Protein AF-A0A3D3IWI2-F1 (afdb_monomer)

Nearest PDB structures (foldseek):
  3kwp-assembly1_A-2  TM=9.160E-01  e=5.229E-05  Levilactobacillus brevis ATCC 367
  5hw4-assembly1_B  TM=9.779E-01  e=1.990E-04  Escherichia coli K-12
  5hw4-assembly2_C-2  TM=9.647E-01  e=3.632E-04  Escherichia coli K-12
  5hw4-assembly1_A  TM=9.352E-01  e=7.086E-04  Escherichia coli K-12

Structure (mmCIF, N/CA/C/O backbone):
data_AF-A0A3D3IWI2-F1
#
_entry.id   AF-A0A3D3IWI2-F1
#
loop_
_atom_site.group_PDB
_atom_site.id
_atom_site.type_symbol
_atom_site.label_atom_id
_atom_site.label_alt_id
_atom_site.label_comp_id
_atom_site.label_asym_id
_atom_site.label_entity_id
_atom_site.label_seq_id
_atom_site.pdbx_PDB_ins_code
_atom_site.Cartn_x
_atom_site.Cartn_y
_atom_site.Cartn_z
_atom_site.occupancy
_atom_site.B_iso_or_equiv
_atom_site.auth_seq_id
_atom_site.auth_comp_id
_atom_site.auth_asym_id
_atom_site.auth_atom_id
_atom_site.pdbx_PDB_model_num
ATOM 1 N N . MET A 1 1 ? -60.672 -19.101 50.849 1.00 48.00 1 MET A N 1
ATOM 2 C CA . MET A 1 1 ? -59.193 -19.132 50.759 1.00 48.00 1 MET A CA 1
ATOM 3 C C . MET A 1 1 ? -58.890 -18.838 49.291 1.00 48.00 1 MET A C 1
ATOM 5 O O . MET A 1 1 ? -59.263 -19.650 48.473 1.00 48.00 1 MET A O 1
ATOM 9 N N . SER A 1 2 ? -58.542 -17.642 48.829 1.00 49.25 2 SER A N 1
ATOM 10 C CA . SER A 1 2 ? -57.479 -16.730 49.249 1.00 49.25 2 SER A CA 1
ATOM 11 C C . SER A 1 2 ? -57.923 -15.261 49.238 1.00 49.25 2 SER A C 1
ATOM 13 O O . SER A 1 2 ? -58.994 -14.902 48.762 1.00 49.25 2 SER A O 1
ATOM 15 N N . LYS A 1 3 ? -57.099 -14.444 49.887 1.00 45.91 3 LYS A N 1
ATOM 16 C CA . LYS A 1 3 ? -57.335 -13.080 50.357 1.00 45.91 3 LYS A CA 1
ATOM 17 C C . LYS A 1 3 ? -57.443 -12.036 49.216 1.00 45.91 3 LYS A C 1
ATOM 19 O O . LYS A 1 3 ? -56.733 -12.122 48.226 1.00 45.91 3 LYS A O 1
ATOM 24 N N . LYS A 1 4 ? -58.321 -11.044 49.449 1.00 40.69 4 LYS A N 1
ATOM 25 C CA . LYS A 1 4 ? -58.330 -9.592 49.082 1.00 40.69 4 LYS A CA 1
ATOM 26 C C . LYS A 1 4 ? -56.932 -8.942 48.841 1.00 40.69 4 LYS A C 1
ATOM 28 O O . LYS A 1 4 ? -55.970 -9.550 49.300 1.00 40.69 4 LYS A O 1
ATOM 33 N N . PRO A 1 5 ? -56.787 -7.652 48.404 1.00 47.28 5 PRO A N 1
ATOM 34 C CA . PRO A 1 5 ? -57.780 -6.639 47.962 1.00 47.28 5 PRO A CA 1
ATOM 35 C C . PRO A 1 5 ? -57.360 -5.640 46.820 1.00 47.28 5 PRO A C 1
ATOM 37 O O . PRO A 1 5 ? -56.202 -5.481 46.475 1.00 47.28 5 PRO A O 1
ATOM 40 N N . ALA A 1 6 ? -58.371 -4.902 46.328 1.00 43.56 6 ALA A N 1
ATOM 41 C CA . ALA A 1 6 ? -58.510 -3.444 46.084 1.00 43.56 6 ALA A CA 1
ATOM 42 C C . ALA A 1 6 ? -57.475 -2.545 45.345 1.00 43.56 6 ALA A C 1
ATOM 44 O O . ALA A 1 6 ? -56.371 -2.303 45.812 1.00 43.56 6 ALA A O 1
ATOM 45 N N . LYS A 1 7 ? -58.047 -1.835 44.348 1.00 32.19 7 LYS A N 1
ATOM 46 C CA . LYS A 1 7 ? -58.025 -0.377 44.048 1.00 32.19 7 LYS A CA 1
ATOM 47 C C . LYS A 1 7 ? -56.685 0.375 44.028 1.00 32.19 7 LYS A C 1
ATOM 49 O O . LYS A 1 7 ? -56.079 0.557 45.077 1.00 32.19 7 LYS A O 1
ATOM 54 N N . LYS A 1 8 ? -56.453 1.093 42.916 1.00 37.03 8 LYS A N 1
ATOM 55 C CA . LYS A 1 8 ? -56.353 2.579 42.807 1.00 37.03 8 LYS A CA 1
ATOM 56 C C . LYS A 1 8 ? -55.805 2.941 41.414 1.00 37.03 8 LYS A C 1
ATOM 58 O O . LYS A 1 8 ? -54.763 2.450 41.021 1.00 37.03 8 LYS A O 1
ATOM 63 N N . SER A 1 9 ? -56.613 3.560 40.552 1.00 32.84 9 SER A N 1
ATOM 64 C CA . SER A 1 9 ? -56.731 5.018 40.349 1.00 32.84 9 SER A CA 1
ATOM 65 C C . SER A 1 9 ? -55.536 5.650 39.628 1.00 32.84 9 SER A C 1
ATOM 67 O O . SER A 1 9 ? -54.439 5.637 40.180 1.00 32.84 9 SER A O 1
ATOM 69 N N . LYS A 1 10 ? -55.813 6.284 38.482 1.00 40.38 10 LYS A N 1
ATOM 70 C CA . LYS A 1 10 ? -55.310 7.584 37.975 1.00 40.38 10 LYS A CA 1
ATOM 71 C C . LYS A 1 10 ? -55.419 7.538 36.447 1.00 40.38 10 LYS A C 1
ATOM 73 O O . LYS A 1 10 ? -54.748 6.743 35.813 1.00 40.38 10 LYS A O 1
ATOM 78 N N . THR A 1 11 ? -56.465 8.099 35.850 1.00 31.17 11 THR A N 1
ATOM 79 C CA . THR A 1 11 ? -56.696 9.533 35.584 1.00 31.17 11 THR A CA 1
ATOM 80 C C . THR A 1 11 ? -55.594 10.164 34.733 1.00 31.17 11 THR A C 1
ATOM 82 O O . THR A 1 11 ? -54.416 10.096 35.065 1.00 31.17 11 THR A O 1
ATOM 85 N N . ALA A 1 12 ? -56.068 10.772 33.647 1.00 37.44 12 ALA A N 1
ATOM 86 C CA . ALA A 1 12 ? -55.397 11.530 32.605 1.00 37.44 12 ALA A CA 1
ATOM 87 C C . ALA A 1 12 ? -54.267 12.476 33.045 1.00 37.44 12 ALA A C 1
ATOM 89 O O . ALA A 1 12 ? -54.353 13.116 34.089 1.00 37.44 12 ALA A O 1
ATOM 90 N N . ALA A 1 13 ? -53.302 12.656 32.141 1.00 41.78 13 ALA A N 1
ATOM 91 C CA . ALA A 1 13 ? -52.580 13.907 31.895 1.00 41.78 13 ALA A CA 1
ATOM 92 C C . ALA A 1 13 ? -51.875 13.758 30.532 1.00 41.78 13 ALA A C 1
ATOM 94 O O . ALA A 1 13 ? -50.904 13.024 30.404 1.00 41.78 13 ALA A O 1
ATOM 95 N N . SER A 1 14 ? -52.465 14.225 29.429 1.00 38.91 14 SER A N 1
ATOM 96 C CA . SER A 1 14 ? -52.085 15.500 28.801 1.00 38.91 14 SER A CA 1
ATOM 97 C C . SER A 1 14 ? -50.930 16.220 29.492 1.00 38.91 14 SER A C 1
ATOM 99 O O . SER A 1 14 ? -51.120 16.783 30.566 1.00 38.91 14 SER A O 1
ATOM 101 N N . ALA A 1 15 ? -49.763 16.246 28.853 1.00 34.72 15 ALA A N 1
ATOM 102 C CA . ALA A 1 15 ? -48.850 17.375 28.937 1.00 34.72 15 ALA A CA 1
ATOM 103 C C . ALA A 1 15 ? -47.735 17.234 27.896 1.00 34.72 15 ALA A C 1
ATOM 105 O O . ALA A 1 15 ? -46.933 16.315 27.968 1.00 34.72 15 ALA A O 1
ATOM 106 N N . LYS A 1 16 ? -47.704 18.230 27.005 1.00 29.89 16 LYS A N 1
ATOM 107 C CA . LYS A 1 16 ? -46.526 19.034 26.662 1.00 29.89 16 LYS A CA 1
ATOM 108 C C . LYS A 1 16 ? -45.304 18.332 26.062 1.00 29.89 16 LYS A C 1
ATOM 110 O O . LYS A 1 16 ? -44.699 17.481 26.686 1.00 29.89 16 LYS A O 1
ATOM 115 N N . THR A 1 17 ? -44.900 18.892 24.915 1.00 29.70 17 THR A N 1
ATOM 116 C CA . THR A 1 17 ? -43.573 19.507 24.711 1.00 29.70 17 THR A CA 1
ATOM 117 C C . THR A 1 17 ? -42.405 18.543 24.955 1.00 29.70 17 THR A C 1
ATOM 119 O O . THR A 1 17 ? -42.180 18.032 26.039 1.00 29.70 17 THR A O 1
ATOM 122 N N . THR A 1 18 ? -41.494 18.334 24.023 1.00 34.03 18 THR A N 1
ATOM 123 C CA . THR A 1 18 ? -40.469 19.323 23.678 1.00 34.03 18 THR A CA 1
ATOM 124 C C . THR A 1 18 ? -39.574 18.608 22.669 1.00 34.03 18 THR A C 1
ATOM 126 O O . THR A 1 18 ? -39.229 17.447 22.884 1.00 34.03 18 THR A O 1
ATOM 129 N N . ALA A 1 19 ? -39.188 19.274 21.582 1.00 47.09 19 ALA A N 1
ATOM 130 C CA . ALA A 1 19 ? -38.011 18.857 20.830 1.00 47.09 19 ALA A CA 1
ATOM 131 C C . ALA A 1 19 ? -36.829 18.686 21.803 1.00 47.09 19 ALA A C 1
ATOM 133 O O . ALA A 1 19 ? -36.662 19.547 22.671 1.00 47.09 19 ALA A O 1
ATOM 134 N N . PRO A 1 20 ? -35.971 17.664 21.679 1.00 46.34 20 PRO A N 1
ATOM 135 C CA . PRO A 1 20 ? -34.676 17.748 22.321 1.00 46.34 20 PRO A CA 1
ATOM 136 C C . PRO A 1 20 ? -33.833 18.739 21.508 1.00 46.34 20 PRO A C 1
ATOM 138 O O . PRO A 1 20 ? -33.157 18.386 20.548 1.00 46.34 20 PRO A O 1
ATOM 141 N N . GLN A 1 21 ? -33.921 20.016 21.876 1.00 48.72 21 GLN A N 1
ATOM 142 C CA . GLN A 1 21 ? -32.727 20.852 21.900 1.00 48.72 21 GLN A CA 1
ATOM 143 C C . GLN A 1 21 ? -31.921 20.445 23.138 1.00 48.72 21 GLN A C 1
ATOM 145 O O . GLN A 1 21 ? -32.519 20.060 24.144 1.00 48.72 21 GLN A O 1
ATOM 150 N N . THR A 1 22 ? -30.598 20.623 23.074 1.00 35.69 22 THR A N 1
ATOM 151 C CA . THR A 1 22 ? -29.548 20.253 24.055 1.00 35.69 22 THR A CA 1
ATOM 152 C C . THR A 1 22 ? -28.854 18.949 23.633 1.00 35.69 22 THR A C 1
ATOM 154 O O . THR A 1 22 ? -29.491 17.911 23.563 1.00 35.69 22 THR A O 1
ATOM 157 N N . ALA A 1 23 ? -27.570 18.915 23.281 1.00 35.16 23 ALA A N 1
ATOM 158 C CA . ALA A 1 23 ? -26.472 19.745 23.750 1.00 35.16 23 ALA A CA 1
ATOM 159 C C . ALA A 1 23 ? -25.390 19.920 22.676 1.00 35.16 23 ALA A C 1
ATOM 161 O O . ALA A 1 23 ? -25.079 19.002 21.920 1.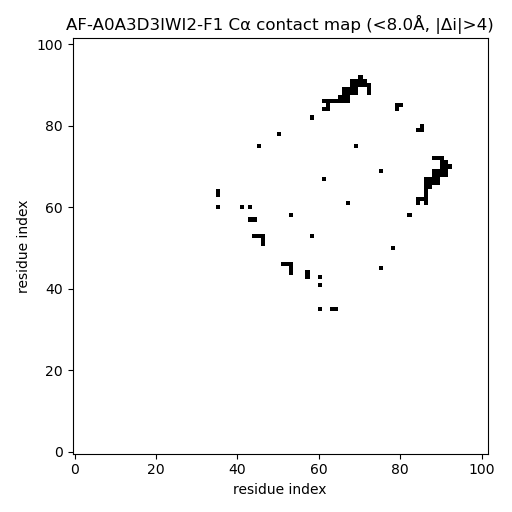00 35.16 23 ALA A O 1
ATOM 162 N N . LEU A 1 24 ? -24.754 21.091 22.706 1.00 52.38 24 LEU A N 1
ATOM 163 C CA . LEU A 1 24 ? -23.320 21.209 22.479 1.00 52.38 24 LEU A CA 1
ATOM 164 C C . LEU A 1 24 ? -22.598 20.034 23.153 1.00 52.38 24 LEU A C 1
ATOM 166 O O . LEU A 1 24 ? -22.586 19.957 24.374 1.00 52.38 24 LEU A O 1
ATOM 170 N N . GLN A 1 25 ? -21.969 19.160 22.377 1.00 39.47 25 GLN A N 1
ATOM 171 C CA . GLN A 1 25 ? -20.820 18.407 22.859 1.00 39.47 25 GLN A CA 1
ATOM 172 C C . GLN A 1 25 ? -19.908 18.141 21.662 1.00 39.47 25 GLN A C 1
ATOM 174 O O . GLN A 1 25 ? -19.928 17.084 21.042 1.00 39.47 25 GLN A O 1
ATOM 179 N N . ALA A 1 26 ? -19.097 19.139 21.330 1.00 57.62 26 ALA A N 1
ATOM 180 C CA . ALA A 1 26 ? -17.740 18.825 20.938 1.00 57.62 26 ALA A CA 1
ATOM 181 C C . ALA A 1 26 ? -16.969 18.577 22.241 1.00 57.62 26 ALA A C 1
ATOM 183 O O . ALA A 1 26 ? -16.638 19.541 22.929 1.00 57.62 26 ALA A O 1
ATOM 184 N N . PRO A 1 27 ? -16.638 17.334 22.611 1.00 49.22 27 PRO A N 1
ATOM 185 C CA . PRO A 1 27 ? -15.286 17.071 23.021 1.00 49.22 27 PRO A CA 1
ATOM 186 C C . PRO A 1 27 ? -14.544 16.808 21.711 1.00 49.22 27 PRO A C 1
ATOM 188 O O . PRO A 1 27 ? -14.521 15.684 21.212 1.00 49.22 27 PRO A O 1
ATOM 191 N N . ALA A 1 28 ? -13.979 17.847 21.093 1.00 58.31 28 ALA A N 1
ATOM 192 C CA . ALA A 1 28 ? -12.847 17.584 20.219 1.00 58.31 28 ALA A CA 1
ATOM 193 C C . ALA A 1 28 ? -11.722 17.136 21.160 1.00 58.31 28 ALA A C 1
ATOM 195 O O . ALA A 1 28 ? -10.873 17.934 21.554 1.00 58.31 28 ALA A O 1
ATOM 196 N N . GLU A 1 29 ? -11.805 15.875 21.602 1.00 61.31 29 GLU A N 1
ATOM 197 C CA . GLU A 1 29 ? -10.684 15.143 22.166 1.00 61.31 29 GLU A CA 1
ATOM 198 C C . GLU A 1 29 ? -9.497 15.458 21.261 1.00 61.31 29 GLU A C 1
ATOM 200 O O . GLU A 1 29 ? -9.676 15.472 20.035 1.00 61.31 29 GLU A O 1
ATOM 205 N N . PRO A 1 30 ? -8.321 15.796 21.810 1.00 55.75 30 PRO A N 1
ATOM 206 C CA . PRO A 1 30 ? -7.160 16.067 20.990 1.00 55.75 30 PRO A CA 1
ATOM 207 C C . PRO A 1 30 ? -6.869 14.784 20.219 1.00 55.75 30 PRO A C 1
ATOM 209 O O . PRO A 1 30 ? -6.265 13.859 20.757 1.00 55.75 30 PRO A O 1
ATOM 212 N N . LEU A 1 31 ? -7.377 14.727 18.980 1.00 57.94 31 LEU A N 1
ATOM 213 C CA . LEU A 1 31 ? -7.267 13.596 18.075 1.00 57.94 31 LEU A CA 1
ATOM 214 C C . LEU A 1 31 ? -5.800 13.221 18.103 1.00 57.94 31 LEU A C 1
ATOM 216 O O . LEU A 1 31 ? -4.947 14.047 17.753 1.00 57.94 31 LEU A O 1
ATOM 220 N N . ALA A 1 32 ? -5.497 12.030 18.613 1.00 60.69 32 ALA A N 1
ATOM 221 C CA . ALA A 1 32 ? -4.151 11.509 18.575 1.00 60.69 32 ALA A CA 1
ATOM 222 C C . ALA A 1 32 ? -3.744 11.585 17.103 1.00 60.69 32 ALA A C 1
ATOM 224 O O . ALA A 1 32 ? -4.261 10.837 16.282 1.00 60.69 32 ALA A O 1
ATOM 225 N N . ARG A 1 33 ? -2.884 12.550 16.740 1.00 66.12 33 ARG A N 1
ATOM 226 C CA . ARG A 1 33 ? -2.687 13.001 15.341 1.00 66.12 33 ARG A C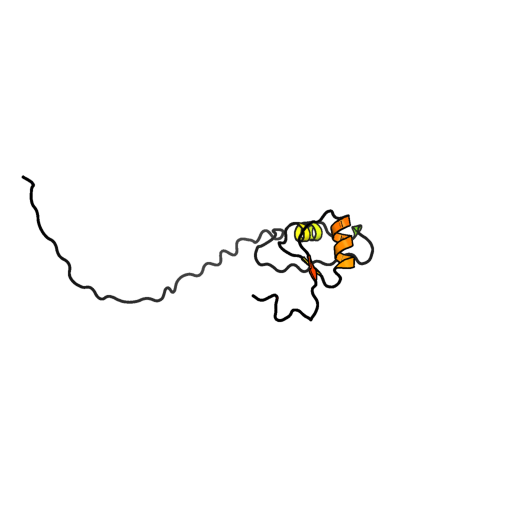A 1
ATOM 227 C C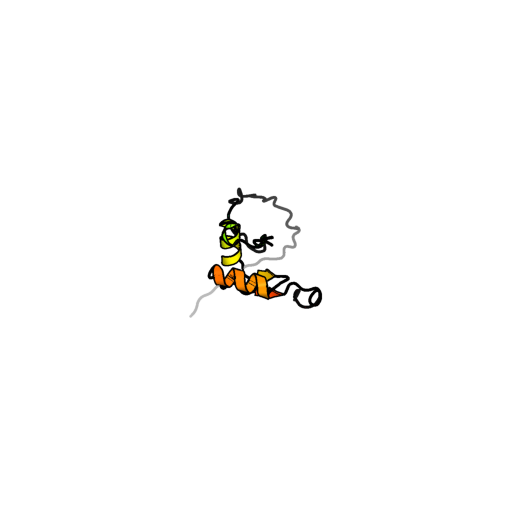 . ARG A 1 33 ? -2.210 11.883 14.392 1.00 66.12 33 ARG A C 1
ATOM 229 O O . ARG A 1 33 ? -2.126 12.068 13.175 1.00 66.12 33 ARG A O 1
ATOM 236 N N . ASN A 1 34 ? -1.901 10.721 14.962 1.00 70.00 34 ASN A N 1
ATOM 237 C CA . ASN A 1 34 ? -1.340 9.546 14.323 1.00 70.00 34 ASN A CA 1
ATOM 238 C C . ASN A 1 34 ? -2.237 8.297 14.413 1.00 70.00 34 ASN A C 1
ATOM 240 O O . ASN A 1 34 ? -1.800 7.240 13.971 1.00 70.00 34 ASN A O 1
ATOM 244 N N . ALA A 1 35 ? -3.451 8.383 14.968 1.00 84.75 35 ALA A N 1
ATOM 245 C CA . ALA A 1 35 ? -4.382 7.258 14.991 1.00 84.75 35 ALA A CA 1
ATOM 246 C C . ALA A 1 35 ? -5.065 7.053 13.624 1.00 84.75 35 ALA A C 1
ATOM 248 O O . ALA A 1 35 ? -5.268 7.998 12.854 1.00 84.75 35 ALA A O 1
ATOM 249 N N . ILE A 1 36 ? -5.399 5.794 13.324 1.00 89.88 36 ILE A N 1
ATOM 250 C CA . ILE A 1 36 ? -6.253 5.442 12.188 1.00 89.88 36 ILE A CA 1
ATOM 251 C C . ILE A 1 36 ? -7.707 5.538 12.654 1.00 89.88 36 ILE A C 1
ATOM 253 O O . ILE A 1 36 ? -8.155 4.756 13.490 1.00 89.88 36 ILE A O 1
ATOM 257 N N . GLU A 1 37 ? -8.420 6.521 12.124 1.00 90.62 37 GLU A N 1
ATOM 258 C CA . GLU A 1 37 ? -9.788 6.869 12.474 1.00 90.62 37 GLU A CA 1
ATOM 259 C C . GLU A 1 37 ? -10.786 6.093 11.613 1.00 90.62 37 GLU A C 1
ATOM 261 O O . GLU A 1 37 ? -10.562 5.812 10.429 1.00 90.62 37 GLU A O 1
ATOM 266 N N . LYS A 1 38 ? -11.932 5.754 12.206 1.00 89.31 38 LYS A N 1
ATOM 267 C CA . LYS A 1 38 ? -13.022 5.093 11.477 1.00 89.31 38 LYS A CA 1
ATOM 268 C C . LYS A 1 38 ? -13.654 6.052 10.467 1.00 89.31 38 LYS A C 1
ATOM 270 O O . LYS A 1 38 ? -13.626 7.266 10.647 1.00 89.31 38 LYS A O 1
ATOM 275 N N . SER A 1 39 ? -14.239 5.489 9.408 1.00 92.75 39 SER A N 1
ATOM 276 C CA . SER A 1 39 ? -14.973 6.238 8.373 1.00 92.75 39 SER A CA 1
ATOM 277 C C . SER A 1 39 ? -14.175 7.395 7.752 1.00 92.75 39 SER A C 1
ATOM 279 O O . SER A 1 39 ? -14.742 8.419 7.383 1.00 92.75 39 SER A O 1
ATOM 281 N N . THR A 1 40 ? -12.854 7.237 7.658 1.00 94.31 40 THR A N 1
ATOM 282 C CA . THR A 1 40 ? -11.932 8.261 7.162 1.00 94.31 40 THR A CA 1
ATOM 283 C C . THR A 1 40 ? -11.321 7.826 5.836 1.00 94.31 40 THR A C 1
ATOM 285 O O . THR A 1 40 ? -10.883 6.684 5.690 1.00 94.31 40 THR A O 1
ATOM 288 N N . LEU A 1 41 ? -11.272 8.748 4.874 1.00 95.38 41 LEU A N 1
ATOM 289 C CA . LEU A 1 41 ? -10.558 8.562 3.615 1.00 95.38 41 LEU A CA 1
ATOM 290 C C . LEU A 1 41 ? -9.102 9.002 3.781 1.00 95.38 41 LEU A C 1
ATOM 292 O O . LEU A 1 41 ? -8.825 10.160 4.095 1.00 95.38 41 LEU A O 1
ATOM 296 N N . TYR A 1 42 ? -8.176 8.084 3.525 1.00 96.38 42 TYR A N 1
ATOM 297 C CA . TYR A 1 42 ? -6.746 8.365 3.524 1.00 96.38 42 TYR A CA 1
ATOM 298 C C . TYR A 1 42 ? -6.224 8.462 2.095 1.00 96.38 42 TYR A C 1
ATOM 300 O O . TYR A 1 42 ? -6.328 7.509 1.328 1.00 96.38 42 TYR A O 1
ATOM 308 N N . LEU A 1 43 ? -5.605 9.594 1.760 1.00 95.75 43 LEU A N 1
ATOM 309 C CA . LEU A 1 43 ? -4.825 9.741 0.535 1.00 95.75 43 LEU A CA 1
ATOM 310 C C . LEU A 1 43 ? -3.380 9.346 0.830 1.00 95.75 43 LEU A C 1
ATOM 312 O O . LEU A 1 43 ? -2.695 10.007 1.613 1.00 95.75 43 LEU A O 1
ATOM 316 N N . VAL A 1 44 ? -2.935 8.246 0.231 1.00 96.50 44 VAL A N 1
ATOM 317 C CA . VAL A 1 44 ? -1.606 7.681 0.470 1.00 96.50 44 VAL A CA 1
ATOM 318 C C . VAL A 1 44 ? -0.788 7.766 -0.818 1.00 96.50 44 VAL A C 1
ATOM 320 O O . VAL A 1 44 ? -1.137 7.091 -1.785 1.00 96.50 44 VAL A O 1
ATOM 323 N N . PRO A 1 45 ? 0.291 8.569 -0.865 1.00 95.50 45 PRO A N 1
ATOM 324 C CA . PRO A 1 45 ? 1.172 8.594 -2.025 1.00 95.50 45 PRO A CA 1
ATOM 325 C C . PRO A 1 45 ? 1.949 7.276 -2.134 1.00 95.50 45 PRO A C 1
ATOM 327 O O . PRO A 1 45 ? 2.451 6.754 -1.135 1.00 95.50 45 PRO A O 1
ATOM 330 N N . THR A 1 46 ? 2.075 6.751 -3.352 1.00 94.06 46 THR A N 1
ATOM 331 C CA . THR A 1 46 ? 2.906 5.579 -3.653 1.00 94.06 46 THR A CA 1
ATOM 332 C C . THR A 1 46 ? 4.269 6.009 -4.195 1.00 94.06 46 THR A C 1
ATOM 334 O O . THR A 1 46 ? 4.335 6.993 -4.935 1.00 94.06 46 THR A O 1
ATOM 337 N N . PRO A 1 47 ? 5.355 5.277 -3.892 1.00 95.00 47 PRO A N 1
ATOM 338 C CA . PRO A 1 47 ? 6.656 5.564 -4.483 1.00 95.00 47 PRO A CA 1
ATOM 339 C C . PRO A 1 47 ? 6.644 5.505 -6.013 1.00 95.00 47 PRO A C 1
ATOM 341 O O . PRO A 1 47 ? 5.980 4.652 -6.599 1.00 95.00 47 PRO A O 1
ATOM 344 N N . ILE A 1 48 ? 7.438 6.364 -6.654 1.00 92.25 48 ILE A N 1
ATOM 345 C CA . ILE A 1 48 ? 7.540 6.465 -8.123 1.00 92.25 48 ILE A CA 1
ATOM 346 C C . ILE A 1 48 ? 8.664 5.601 -8.722 1.00 92.25 48 ILE A C 1
ATOM 348 O O . ILE A 1 48 ? 8.977 5.721 -9.903 1.00 92.25 48 ILE A O 1
ATOM 352 N N . GLY A 1 49 ? 9.297 4.743 -7.914 1.00 90.81 49 GLY A N 1
ATOM 353 C CA . GLY A 1 49 ? 10.339 3.826 -8.386 1.00 90.81 49 GLY A CA 1
ATOM 354 C C . GLY A 1 49 ? 11.184 3.180 -7.288 1.00 90.81 49 GLY A C 1
ATOM 355 O O . GLY A 1 49 ? 11.627 2.048 -7.460 1.00 90.81 49 GLY A O 1
ATOM 356 N N . ASN A 1 50 ? 11.374 3.845 -6.144 1.00 94.25 50 ASN A N 1
ATOM 357 C CA . ASN A 1 50 ? 12.146 3.306 -5.024 1.00 94.25 50 ASN A CA 1
ATOM 358 C C . ASN A 1 50 ? 11.236 2.944 -3.843 1.00 94.25 50 ASN A C 1
ATOM 360 O O . ASN A 1 50 ? 10.613 3.813 -3.242 1.00 94.25 50 ASN A O 1
ATOM 364 N N . LEU A 1 51 ? 11.196 1.663 -3.462 1.00 93.88 51 LEU A N 1
ATOM 365 C CA . LEU A 1 51 ? 10.384 1.197 -2.330 1.00 93.88 51 LEU A CA 1
ATOM 366 C C . LEU A 1 51 ? 10.744 1.886 -1.003 1.00 93.88 51 LEU A C 1
ATOM 368 O O . LEU A 1 51 ? 9.878 1.996 -0.141 1.00 93.88 51 LEU A O 1
ATOM 372 N N . GLY A 1 52 ? 11.979 2.373 -0.846 1.00 95.25 52 GLY A N 1
ATOM 373 C CA . GLY A 1 52 ? 12.422 3.090 0.353 1.00 95.25 52 GLY A CA 1
ATOM 374 C C . GLY A 1 52 ? 11.780 4.466 0.556 1.00 95.25 52 GLY A C 1
ATOM 375 O O . GLY A 1 52 ? 11.859 5.002 1.658 1.00 95.25 52 GLY A O 1
ATOM 376 N N . ASP A 1 53 ? 11.120 5.024 -0.462 1.00 96.62 53 ASP A N 1
ATOM 377 C CA . ASP A 1 53 ? 10.488 6.346 -0.368 1.00 96.62 53 ASP A CA 1
ATOM 378 C C . ASP A 1 53 ? 9.118 6.292 0.337 1.00 96.62 53 ASP A C 1
ATOM 380 O O . ASP A 1 53 ? 8.524 7.330 0.642 1.00 96.62 53 ASP A O 1
ATOM 384 N N . ILE A 1 54 ? 8.584 5.091 0.601 1.00 97.12 54 ILE A N 1
ATOM 385 C CA . ILE A 1 54 ? 7.321 4.954 1.326 1.00 97.12 54 ILE A CA 1
ATOM 386 C C . ILE A 1 54 ? 7.516 5.271 2.813 1.00 97.12 54 ILE A C 1
ATOM 388 O O . ILE A 1 54 ? 8.442 4.798 3.468 1.00 97.12 54 ILE A O 1
ATOM 392 N N . THR A 1 55 ? 6.608 6.064 3.378 1.00 96.38 55 THR A N 1
ATOM 393 C CA . THR A 1 55 ? 6.671 6.414 4.803 1.00 96.38 55 THR A CA 1
ATOM 394 C C . THR A 1 55 ? 6.122 5.294 5.683 1.00 96.38 55 THR A C 1
ATOM 396 O O . THR A 1 55 ? 5.198 4.577 5.294 1.00 96.38 55 THR A O 1
ATOM 399 N N . GLN A 1 56 ? 6.605 5.207 6.926 1.00 95.62 56 GLN A N 1
ATOM 400 C CA 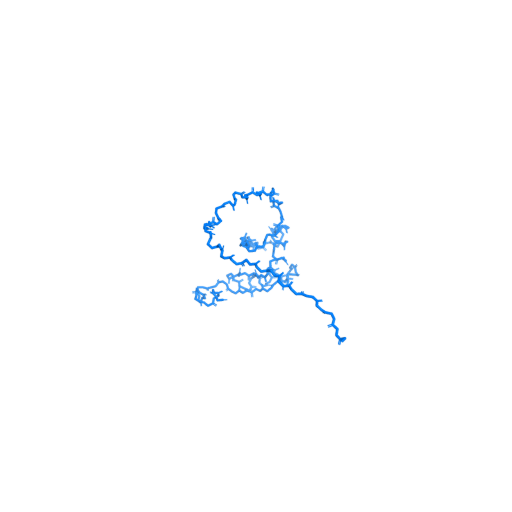. GLN A 1 56 ? 6.053 4.271 7.912 1.00 95.62 56 GLN A CA 1
ATOM 401 C C . GLN A 1 56 ? 4.543 4.481 8.114 1.00 95.62 56 GLN A C 1
ATOM 403 O O . GLN A 1 56 ? 3.781 3.522 8.127 1.00 95.62 56 GLN A O 1
ATOM 408 N N . ARG A 1 57 ? 4.088 5.742 8.148 1.00 95.31 57 ARG A N 1
ATOM 409 C CA . ARG A 1 57 ? 2.661 6.075 8.259 1.00 95.31 57 ARG A CA 1
ATOM 410 C C . ARG A 1 57 ? 1.844 5.532 7.085 1.00 95.31 57 ARG A C 1
ATOM 412 O O . ARG A 1 57 ? 0.737 5.058 7.301 1.00 95.31 57 ARG A O 1
ATOM 419 N N . ALA A 1 58 ? 2.357 5.599 5.856 1.00 97.06 58 ALA A N 1
ATOM 420 C CA . ALA A 1 58 ? 1.671 5.043 4.691 1.00 97.06 58 ALA A CA 1
ATOM 421 C C . ALA A 1 58 ? 1.510 3.522 4.814 1.00 97.06 58 ALA A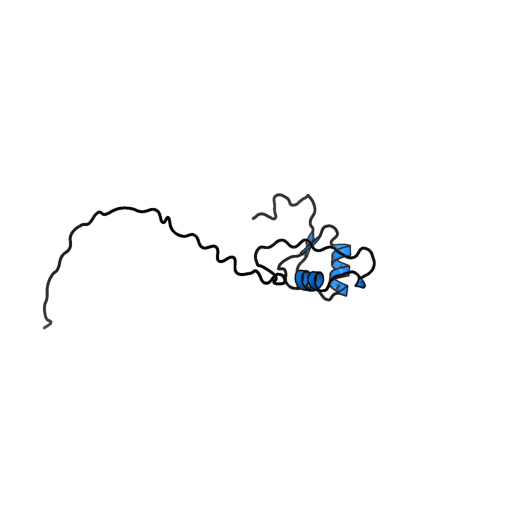 C 1
ATOM 423 O O . ALA A 1 58 ? 0.420 3.005 4.577 1.00 97.06 58 ALA A O 1
ATOM 424 N N . ILE A 1 59 ? 2.560 2.821 5.252 1.00 96.94 59 ILE A N 1
ATOM 425 C CA . ILE A 1 59 ? 2.501 1.378 5.521 1.00 96.94 59 ILE A CA 1
ATOM 426 C C . ILE A 1 59 ? 1.445 1.081 6.592 1.00 96.94 59 ILE A C 1
ATOM 428 O O . ILE A 1 59 ? 0.604 0.203 6.395 1.00 96.94 59 ILE A O 1
ATOM 432 N N . ASP A 1 60 ? 1.460 1.822 7.700 1.00 96.25 60 ASP A N 1
ATOM 433 C CA . ASP A 1 60 ? 0.527 1.617 8.809 1.00 96.25 60 ASP A CA 1
ATOM 434 C C . ASP A 1 60 ? -0.923 1.865 8.374 1.00 96.25 60 ASP A C 1
ATOM 436 O O . ASP A 1 60 ? -1.804 1.067 8.690 1.00 96.25 60 ASP A O 1
ATOM 440 N N . VAL A 1 61 ? -1.181 2.918 7.593 1.00 97.00 61 VAL A N 1
ATOM 441 C CA . VAL A 1 61 ? -2.506 3.188 7.016 1.00 97.00 61 VAL A CA 1
ATOM 442 C C . VAL A 1 61 ? -2.939 2.029 6.118 1.00 97.00 61 VAL A C 1
ATOM 444 O O . VAL A 1 61 ? -3.987 1.433 6.356 1.00 97.00 61 VAL A O 1
ATOM 447 N N . LEU A 1 62 ? -2.129 1.656 5.123 1.00 97.44 62 LEU A N 1
ATOM 448 C CA . LEU A 1 62 ? -2.483 0.617 4.149 1.00 97.44 62 LEU A CA 1
ATOM 449 C C . LEU A 1 62 ? -2.725 -0.751 4.808 1.00 97.44 62 LEU A C 1
ATOM 451 O O . LEU A 1 62 ? -3.551 -1.517 4.319 1.00 97.44 62 LEU A O 1
ATOM 455 N N . LYS A 1 63 ? -2.056 -1.049 5.930 1.00 97.00 63 LYS A N 1
ATOM 456 C CA . LYS A 1 63 ? -2.263 -2.277 6.717 1.00 97.00 63 LYS A CA 1
ATOM 457 C C . LYS A 1 63 ? -3.551 -2.293 7.541 1.00 97.00 63 LYS A C 1
ATOM 459 O O . LYS A 1 63 ? -4.043 -3.377 7.835 1.00 97.00 63 LYS A O 1
ATOM 464 N N . ASN A 1 64 ? -4.059 -1.131 7.953 1.00 96.50 64 ASN A N 1
ATOM 465 C CA . ASN A 1 64 ? -5.141 -1.035 8.942 1.00 96.50 64 ASN A CA 1
ATOM 466 C C . ASN A 1 64 ? -6.475 -0.527 8.374 1.00 96.50 64 ASN A C 1
ATOM 468 O O . ASN A 1 64 ? -7.487 -0.569 9.074 1.00 96.50 64 ASN A O 1
ATOM 472 N N . VAL A 1 65 ? -6.511 -0.043 7.131 1.00 97.19 65 VAL A N 1
ATOM 473 C CA . VAL A 1 65 ? -7.773 0.310 6.463 1.00 97.19 65 VAL A CA 1
ATOM 474 C C . VAL A 1 65 ? -8.557 -0.939 6.056 1.00 97.19 65 VAL A C 1
ATOM 476 O O . VAL A 1 65 ? -7.995 -2.005 5.836 1.00 97.19 65 VAL A O 1
ATOM 479 N N . ALA A 1 66 ? -9.879 -0.806 5.939 1.00 96.50 66 ALA A N 1
ATOM 480 C CA . ALA A 1 66 ? -10.746 -1.913 5.536 1.00 96.50 66 ALA A CA 1
ATOM 481 C C . ALA A 1 66 ? -10.642 -2.251 4.036 1.00 96.50 66 ALA A C 1
ATOM 483 O O . ALA A 1 66 ? -10.894 -3.387 3.639 1.00 96.50 66 ALA A O 1
ATOM 484 N N . LEU A 1 67 ? -10.298 -1.262 3.206 1.00 96.56 67 LEU A N 1
ATOM 485 C CA . LEU A 1 67 ? -10.245 -1.376 1.753 1.00 96.56 67 LEU A CA 1
ATOM 486 C C . LEU A 1 67 ? -9.225 -0.384 1.192 1.00 96.56 67 LEU A C 1
ATOM 488 O O . LEU A 1 67 ? -9.150 0.758 1.648 1.00 96.56 67 LEU A O 1
ATOM 492 N N . ILE A 1 68 ? -8.480 -0.811 0.176 1.00 97.56 68 ILE A N 1
ATOM 493 C CA . ILE A 1 68 ? -7.623 0.047 -0.641 1.00 97.56 68 ILE A CA 1
ATOM 494 C C . ILE A 1 68 ? -8.302 0.235 -1.997 1.00 97.56 68 ILE A C 1
ATOM 496 O O . ILE A 1 68 ? -8.557 -0.734 -2.708 1.00 97.56 68 ILE A O 1
ATOM 500 N N . ALA A 1 69 ? -8.576 1.477 -2.375 1.00 96.31 69 ALA A N 1
ATOM 501 C CA . ALA A 1 69 ? -8.962 1.815 -3.739 1.00 96.31 69 ALA A CA 1
ATOM 502 C C . ALA A 1 69 ? -7.711 2.280 -4.494 1.00 96.31 69 ALA A C 1
ATOM 504 O O . ALA A 1 69 ? -7.018 3.185 -4.028 1.00 96.31 69 ALA A O 1
ATOM 505 N N . ALA A 1 70 ? -7.405 1.653 -5.627 1.00 94.88 70 ALA A N 1
ATOM 506 C CA . ALA A 1 70 ? -6.225 1.970 -6.427 1.00 94.88 70 ALA A CA 1
ATOM 507 C C . ALA A 1 70 ? -6.611 2.184 -7.888 1.00 94.88 70 ALA A C 1
ATOM 509 O O . ALA A 1 70 ? -7.375 1.393 -8.435 1.00 94.88 70 ALA A O 1
ATOM 510 N N . GLU A 1 71 ? -6.071 3.227 -8.517 1.00 91.44 71 GLU A N 1
ATOM 511 C CA . GLU A 1 71 ? -6.176 3.423 -9.965 1.00 91.44 71 GLU A CA 1
ATOM 512 C C . GLU A 1 71 ? -5.466 2.258 -10.673 1.00 91.44 71 GLU A C 1
ATOM 514 O O . GLU A 1 71 ? -6.109 1.350 -11.186 1.00 91.44 71 GLU A O 1
ATOM 519 N N . ASP A 1 72 ? -4.136 2.176 -10.607 1.00 91.94 72 ASP A N 1
ATOM 520 C CA . ASP A 1 72 ? -3.405 1.036 -11.168 1.00 91.94 72 ASP A CA 1
ATOM 521 C C . ASP A 1 72 ? -3.288 -0.123 -10.165 1.00 91.94 72 ASP A C 1
ATOM 523 O O . ASP A 1 72 ? -2.329 -0.244 -9.395 1.00 91.94 72 ASP A O 1
ATOM 527 N N . THR A 1 73 ? -4.256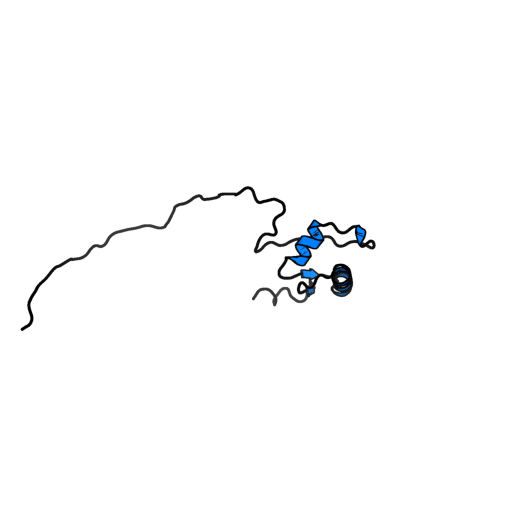 -1.038 -10.212 1.00 92.94 73 THR A N 1
ATOM 528 C CA . THR A 1 73 ? -4.264 -2.242 -9.362 1.00 92.94 73 THR A CA 1
ATOM 529 C C . THR A 1 73 ? -3.082 -3.190 -9.596 1.00 92.94 73 THR A C 1
ATOM 531 O O . THR A 1 73 ? -2.745 -3.963 -8.695 1.00 92.94 73 THR A O 1
ATOM 534 N N . ARG A 1 74 ? -2.400 -3.154 -10.750 1.00 93.50 74 ARG A N 1
ATOM 535 C CA . ARG A 1 74 ? -1.236 -4.026 -10.998 1.00 93.50 74 ARG A CA 1
ATOM 536 C C . ARG A 1 74 ? -0.022 -3.500 -10.245 1.00 93.50 74 ARG A C 1
ATOM 538 O O . ARG A 1 74 ? 0.622 -4.255 -9.511 1.00 93.50 74 ARG A O 1
ATOM 545 N N . ASN A 1 75 ? 0.247 -2.204 -10.379 1.00 93.88 75 ASN A N 1
ATOM 546 C CA . ASN A 1 75 ? 1.371 -1.553 -9.712 1.00 93.88 75 ASN A CA 1
ATOM 547 C C . ASN A 1 75 ? 1.171 -1.537 -8.197 1.00 93.88 75 ASN A C 1
ATOM 549 O O . ASN A 1 75 ? 2.063 -1.962 -7.454 1.00 93.88 75 ASN A O 1
ATOM 553 N N . THR A 1 76 ? -0.020 -1.146 -7.735 1.00 96.00 76 THR A N 1
ATOM 554 C 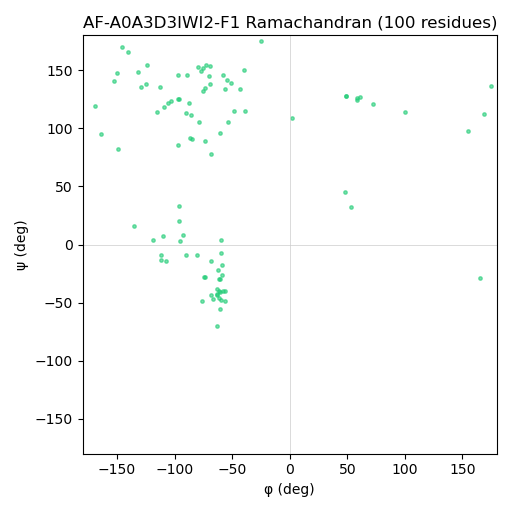CA . THR A 1 76 ? -0.349 -1.194 -6.308 1.00 96.00 76 THR A CA 1
ATOM 555 C C . THR A 1 76 ? -0.297 -2.628 -5.783 1.00 96.00 76 THR A C 1
ATOM 557 O O . THR A 1 76 ? 0.281 -2.861 -4.726 1.00 96.00 76 THR A O 1
ATOM 560 N N . GLY A 1 77 ? -0.778 -3.621 -6.538 1.00 96.69 77 GLY A N 1
ATOM 561 C CA . GLY A 1 77 ? -0.679 -5.030 -6.150 1.00 96.69 77 GLY A CA 1
ATOM 562 C C . GLY A 1 77 ? 0.762 -5.506 -5.923 1.00 96.69 77 GLY A C 1
ATOM 563 O O . GLY A 1 77 ? 1.022 -6.238 -4.968 1.00 96.69 77 GLY A O 1
ATOM 564 N N . ASN A 1 78 ? 1.718 -5.076 -6.751 1.00 96.44 78 ASN A N 1
ATOM 565 C CA . ASN A 1 78 ? 3.136 -5.394 -6.552 1.00 96.44 78 ASN A CA 1
ATOM 566 C C . ASN A 1 78 ? 3.710 -4.699 -5.310 1.00 96.44 78 ASN A C 1
ATOM 568 O O . ASN A 1 78 ? 4.387 -5.348 -4.512 1.00 96.44 78 ASN A O 1
ATOM 572 N N . LEU A 1 79 ? 3.392 -3.418 -5.103 1.00 97.06 79 LEU A N 1
ATOM 573 C CA . LEU A 1 79 ? 3.791 -2.676 -3.903 1.00 97.06 79 LEU A CA 1
ATOM 574 C C . LEU A 1 79 ? 3.302 -3.372 -2.622 1.00 97.06 79 LEU A C 1
ATOM 576 O O . LEU A 1 79 ? 4.092 -3.610 -1.710 1.00 97.06 79 LEU A O 1
ATOM 580 N N . LEU A 1 80 ? 2.021 -3.746 -2.569 1.00 97.81 80 LEU A N 1
ATOM 581 C CA . LEU A 1 80 ? 1.438 -4.415 -1.404 1.00 97.81 80 LEU A CA 1
ATOM 582 C C . LEU A 1 80 ? 2.094 -5.777 -1.141 1.00 97.81 80 LEU A C 1
ATOM 584 O O . LEU A 1 80 ? 2.368 -6.099 0.013 1.00 97.81 80 LEU A O 1
ATOM 588 N N . LYS A 1 81 ? 2.428 -6.542 -2.191 1.00 97.38 81 LYS A N 1
ATOM 589 C CA . LYS A 1 81 ? 3.178 -7.804 -2.060 1.00 97.38 81 LYS A CA 1
ATOM 590 C C . LYS A 1 81 ? 4.567 -7.596 -1.460 1.00 97.38 81 LYS A C 1
ATOM 592 O O . LYS A 1 81 ? 4.941 -8.335 -0.556 1.00 97.38 81 LYS A O 1
ATOM 597 N N . HIS A 1 82 ? 5.319 -6.596 -1.927 1.00 97.06 82 HIS A N 1
ATOM 598 C CA . HIS A 1 82 ? 6.646 -6.288 -1.379 1.00 97.06 82 HIS A CA 1
ATOM 599 C C . HIS A 1 82 ? 6.601 -5.898 0.105 1.00 97.06 82 HIS A C 1
ATOM 601 O O . HIS A 1 82 ? 7.560 -6.148 0.830 1.00 97.06 82 HIS A O 1
ATOM 607 N N . LEU A 1 83 ? 5.490 -5.311 0.554 1.00 97.00 83 LEU A N 1
ATOM 608 C CA . LEU A 1 83 ? 5.282 -4.860 1.931 1.00 97.00 83 LEU A CA 1
ATOM 609 C C . LEU A 1 83 ? 4.535 -5.881 2.818 1.00 97.00 83 LEU A C 1
ATOM 611 O O . LEU A 1 83 ? 4.245 -5.567 3.976 1.00 97.00 83 LEU A O 1
ATOM 615 N N . ASP A 1 84 ? 4.208 -7.066 2.281 1.00 97.56 84 ASP A N 1
ATOM 616 C CA . ASP A 1 84 ? 3.345 -8.096 2.896 1.00 97.56 84 ASP A CA 1
ATOM 617 C C . ASP A 1 84 ? 2.026 -7.518 3.452 1.00 97.56 84 ASP A C 1
ATOM 619 O O . ASP A 1 84 ? 1.598 -7.793 4.574 1.00 97.56 84 ASP A O 1
ATOM 623 N N . ILE A 1 85 ? 1.376 -6.661 2.661 1.00 98.00 85 ILE A N 1
ATOM 624 C CA . ILE A 1 85 ? 0.073 -6.072 2.983 1.00 98.00 85 ILE A CA 1
ATOM 625 C C . ILE A 1 85 ? -1.021 -6.887 2.296 1.00 98.00 85 ILE A C 1
ATOM 627 O O . ILE A 1 85 ? -1.012 -7.067 1.080 1.00 98.00 85 ILE A O 1
ATOM 631 N N . ARG A 1 86 ? -1.985 -7.365 3.090 1.00 97.75 86 ARG A N 1
ATOM 632 C CA . ARG A 1 86 ? -3.071 -8.258 2.640 1.00 97.75 86 ARG A CA 1
ATOM 633 C C . ARG A 1 86 ? -4.448 -7.602 2.618 1.00 97.75 86 ARG A C 1
ATOM 635 O O . ARG A 1 86 ? -5.450 -8.287 2.430 1.00 97.75 86 ARG A O 1
ATOM 642 N N . THR A 1 87 ? -4.499 -6.296 2.844 1.00 97.94 87 THR A N 1
ATOM 643 C CA . THR A 1 87 ? -5.733 -5.518 2.815 1.00 97.94 87 THR A CA 1
ATOM 644 C C . THR A 1 87 ? -6.431 -5.685 1.461 1.00 97.94 87 THR A C 1
ATOM 646 O O . THR A 1 87 ? -5.755 -5.599 0.431 1.00 97.94 87 THR A O 1
ATOM 649 N N . PRO A 1 88 ? -7.756 -5.926 1.428 1.00 97.38 88 PRO A N 1
ATOM 650 C CA . PRO A 1 88 ? -8.499 -6.023 0.178 1.00 97.38 88 PRO A CA 1
ATOM 651 C C . PRO A 1 88 ? -8.300 -4.778 -0.688 1.00 97.38 88 PRO A C 1
ATOM 653 O O . PRO A 1 88 ? -8.269 -3.656 -0.178 1.00 97.38 88 PRO A O 1
ATOM 656 N N . MET A 1 89 ? -8.188 -4.976 -2.000 1.00 96.38 89 MET A N 1
ATOM 657 C CA . MET A 1 89 ? -7.986 -3.903 -2.968 1.00 96.38 89 MET A CA 1
ATOM 658 C C . MET A 1 89 ? -9.072 -3.944 -4.041 1.00 96.38 89 MET A C 1
ATOM 660 O O . MET A 1 89 ? -9.411 -5.017 -4.540 1.00 96.38 89 MET A O 1
ATOM 664 N N . THR A 1 90 ? -9.581 -2.773 -4.413 1.00 94.69 90 THR A N 1
ATOM 665 C CA . THR A 1 90 ? -10.506 -2.580 -5.532 1.00 94.69 90 THR A CA 1
ATOM 666 C C . THR A 1 90 ? -9.949 -1.556 -6.519 1.00 94.69 90 THR A C 1
ATOM 668 O O . THR A 1 90 ? -9.155 -0.689 -6.144 1.00 94.69 90 THR A O 1
ATOM 671 N N . ALA A 1 91 ? -10.365 -1.653 -7.780 1.00 92.06 91 ALA A N 1
ATOM 672 C CA . ALA A 1 91 ? -10.013 -0.670 -8.794 1.00 92.06 91 ALA A CA 1
ATOM 673 C C . ALA A 1 91 ? -10.831 0.617 -8.609 1.00 92.06 91 ALA A C 1
ATOM 675 O O . ALA A 1 91 ? -12.053 0.577 -8.457 1.00 92.06 91 ALA A O 1
ATOM 676 N N . CYS A 1 92 ? -10.144 1.752 -8.648 1.00 84.00 92 CYS A N 1
ATOM 677 C CA . CYS A 1 92 ? -10.708 3.091 -8.740 1.00 84.00 92 CYS A CA 1
ATOM 678 C C . CYS A 1 92 ? -10.664 3.507 -10.215 1.00 84.00 92 CYS A C 1
ATOM 680 O O . CYS A 1 92 ? -9.682 4.084 -10.677 1.00 84.00 92 CYS A O 1
ATOM 682 N N . HIS A 1 93 ? -11.684 3.130 -10.980 1.00 71.31 93 HIS A N 1
ATOM 683 C CA . HIS A 1 93 ? -11.835 3.539 -12.375 1.00 71.31 93 HIS A CA 1
ATOM 684 C C . HIS A 1 93 ? -13.262 4.037 -12.613 1.00 71.31 93 HIS A C 1
ATOM 686 O O . HIS A 1 93 ? -14.204 3.514 -12.013 1.00 71.31 93 HIS A O 1
ATOM 692 N N . ASP A 1 94 ? -13.410 4.992 -13.533 1.00 55.88 94 ASP A N 1
ATOM 693 C CA . ASP A 1 94 ? -14.620 5.786 -13.826 1.00 55.88 94 ASP A CA 1
ATOM 694 C C . ASP A 1 94 ? -15.876 4.996 -14.265 1.00 55.88 94 ASP A C 1
ATOM 696 O O . ASP A 1 94 ? -16.920 5.577 -14.540 1.00 55.88 94 ASP A O 1
ATOM 700 N N . HIS A 1 95 ? -15.842 3.661 -14.290 1.00 50.34 95 HIS A N 1
ATOM 701 C CA . HIS A 1 95 ? -17.003 2.817 -14.609 1.00 50.34 95 HIS A CA 1
ATOM 702 C C . HIS A 1 95 ? -17.770 2.303 -13.378 1.00 50.34 95 HIS A C 1
ATOM 704 O O . HIS A 1 95 ? -18.491 1.317 -13.494 1.00 50.34 95 HIS A O 1
ATOM 710 N N . ASN A 1 96 ? -17.637 2.936 -12.205 1.00 50.62 96 ASN A 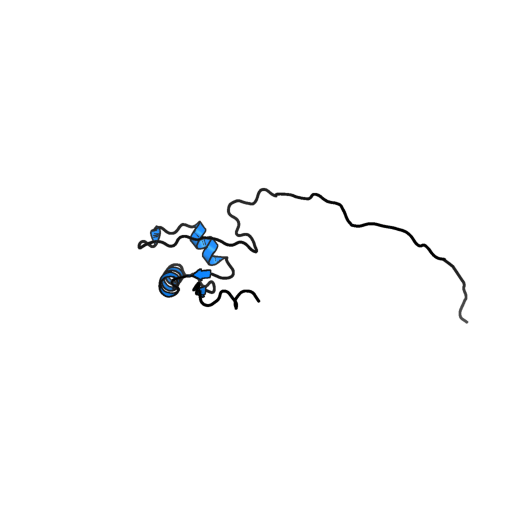N 1
ATOM 711 C CA . ASN A 1 96 ? -18.326 2.478 -10.988 1.00 50.62 96 ASN A CA 1
ATOM 712 C C . ASN A 1 96 ? -18.995 3.578 -10.149 1.00 50.62 96 ASN A C 1
ATOM 714 O O . ASN A 1 96 ? -19.379 3.318 -9.007 1.00 50.62 96 ASN A O 1
ATOM 718 N N . GLU A 1 97 ? -19.194 4.782 -10.698 1.00 53.41 97 GLU A N 1
ATOM 719 C CA . GLU A 1 97 ? -19.835 5.887 -9.963 1.00 53.41 97 GLU A CA 1
ATOM 720 C C . GLU A 1 97 ? -21.258 5.554 -9.462 1.00 53.41 97 GLU A C 1
ATOM 722 O O . GLU A 1 97 ? -21.750 6.213 -8.550 1.00 53.41 97 GLU A O 1
ATOM 727 N N . GLN A 1 98 ? -21.915 4.513 -9.995 1.00 54.66 98 GLN A N 1
ATOM 728 C CA . GLN A 1 98 ? -23.280 4.132 -9.605 1.00 54.66 98 GLN A CA 1
ATOM 729 C C . GLN A 1 98 ? -23.407 2.851 -8.761 1.00 54.66 98 GLN A C 1
ATOM 731 O O . GLN A 1 98 ? -24.456 2.661 -8.146 1.00 54.66 98 GLN A O 1
ATOM 736 N N . ASP A 1 99 ? -22.377 2.001 -8.659 1.00 51.00 99 ASP A N 1
ATOM 737 C CA . ASP A 1 99 ? -22.534 0.659 -8.063 1.00 51.00 99 ASP A CA 1
ATOM 738 C C . ASP A 1 99 ? -21.816 0.442 -6.718 1.00 51.00 99 ASP A C 1
ATOM 740 O O . ASP A 1 99 ? -22.149 -0.505 -6.007 1.00 51.00 99 ASP A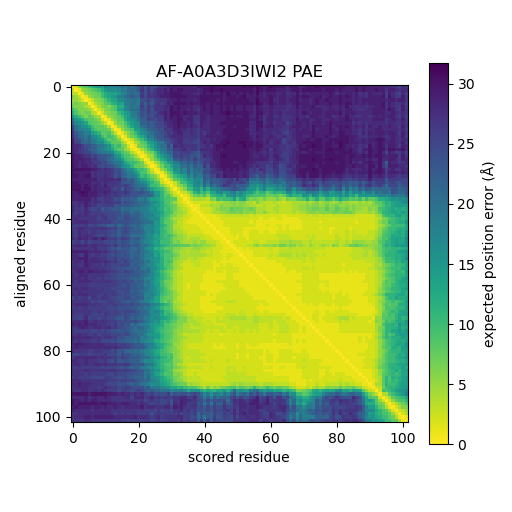 O 1
ATOM 744 N N . VAL A 1 100 ? -20.901 1.325 -6.295 1.00 55.22 100 VAL A N 1
ATOM 745 C CA . VAL A 1 100 ? -20.212 1.195 -4.983 1.00 55.22 100 VAL A CA 1
ATOM 746 C C . VAL A 1 100 ? -20.960 1.903 -3.841 1.00 55.22 100 VAL A C 1
ATOM 748 O O . VAL A 1 100 ? -20.627 1.729 -2.673 1.00 55.22 100 VAL A O 1
ATOM 751 N N . ALA A 1 101 ? -21.993 2.691 -4.152 1.00 47.91 101 ALA A N 1
ATOM 752 C CA . ALA A 1 101 ? -22.751 3.492 -3.185 1.00 47.91 101 ALA A CA 1
ATOM 753 C C . ALA A 1 101 ? -24.045 2.814 -2.679 1.00 47.91 101 ALA A C 1
ATOM 755 O O . ALA A 1 101 ? -25.036 3.505 -2.430 1.00 47.91 101 ALA A O 1
ATOM 756 N N . LYS A 1 102 ? -24.065 1.481 -2.546 1.00 37.78 102 LYS A N 1
ATOM 757 C CA . LYS A 1 102 ? -25.201 0.736 -1.971 1.00 37.78 102 LYS A CA 1
ATOM 758 C C . LYS A 1 102 ? -24.841 0.052 -0.662 1.00 37.78 102 LYS A C 1
ATOM 760 O O . LYS A 1 102 ? -23.750 -0.551 -0.595 1.00 37.78 102 LYS A O 1
#

Foldseek 3Di:
DDDDDDDDDDDDDDDDDDPPDDDDDPPPPPPPPLDDDPPDDDDADDDPPDLVVHDPSSLVNLQPDQEAEDQPCVVVVVSCVVSVRDRHYDYDDPPPPPPPPD

Sequence (102 aa):
MSKKPAKKSKTAASAKTTAPQTALQAPAEPLARNAIEKSTLYLVPTPIGNLGDITQRAIDVLKNVALIAAEDTRNTGNLLKHLDIRTPMTACHDHNEQDVAK

Mean predicted aligned error: 15.22 Å

Solvent-accessible surface area (backbone atoms only — not comparable to full-atom values): 7332 Å² total; per-residue (Å²): 141,82,83,85,84,83,89,82,91,80,81,89,76,91,74,78,88,75,82,84,75,84,73,95,75,82,77,78,60,81,67,62,92,81,66,91,63,81,101,61,90,81,89,69,87,74,58,95,79,50,79,83,68,52,51,70,66,50,53,54,47,58,60,70,45,85,63,44,75,31,65,58,53,68,61,52,50,51,54,30,58,78,69,73,46,80,47,50,74,45,72,52,58,95,88,43,89,80,72,76,85,118

pLDDT: mean 74.26, std 24.92, range [29.7, 98.0]

Secondary structure (DSSP, 8-state):
--------------------------------TT---TT-----PPPSS-GGGS-HHHHHHHHHSS-EEESSHHHHHHHHHHTT----EEE--TT-TTTS--

Radius of gyration: 28.18 Å; Cα contacts (8 Å, |Δi|>4): 54; chains: 1; bounding box: 72×40×65 Å